Protein AF-A0A7C6UBF5-F1 (afdb_monomer)

Foldseek 3Di:
DPCVCVDPVNVCVVVVVVVVVVVVVCVVVDDDDDDDVCPPPDDPVPDDCPLPPDPPNPNDPPPPCPVVCVVVVVVVLVVVLVVLVVPQDDDPSNVVSVVVSVVSVVVVVVVVVVVD

Sequence (116 aa):
MGYALLSPPLAFAILFLAVLGLFHLSGRLSSPGEDAPGKRLSYLCGEETELFDTPSSGGKLRPDYRRFFGAAFFFTVIEVGVLLLATIPSGLAALPGLVLLLLGAASVFGLIMEVL

Secondary structure (DSSP, 8-state):
-TTGGGSHHHHHHHHHHHHHHHHHHHHHHSPPPPP-TTTTS---TT--THHHH-TTS--------HHHHHHHHHHHHHHHHHHH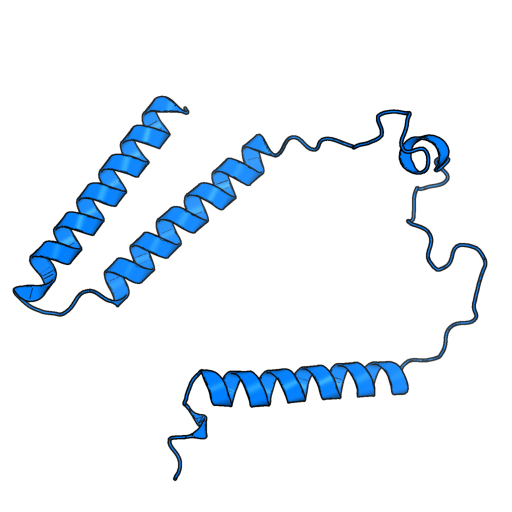HHHPPSGGGHHHHHHHHHHHHHHHHHHHHHH-

Solvent-accessible surface area (backbone atoms only — not comparable to full-atom values): 7177 Å² total; per-residue (Å²): 129,80,66,60,64,71,36,68,71,52,40,48,52,52,53,50,52,50,51,53,49,50,52,54,49,48,63,68,71,46,78,86,73,83,90,54,94,63,77,86,53,80,89,52,95,84,59,75,58,72,55,61,74,38,96,82,63,76,50,62,87,74,77,82,48,69,70,58,48,56,53,54,50,52,51,54,54,49,51,52,50,51,52,50,63,74,63,45,49,79,69,84,69,23,53,67,48,52,52,51,50,53,50,51,51,51,53,51,51,52,50,50,69,73,74,108

pLDDT: mean 82.19, std 13.09, range [44.81, 98.06]

Radius of gyration: 24.74 Å; Cα contacts (8 Å, |Δi|>4): 23; chains: 1; bounding box: 58×40×58 Å

Structure (mmCIF, N/CA/C/O backbone):
data_AF-A0A7C6UBF5-F1
#
_entry.id   AF-A0A7C6UBF5-F1
#
loop_
_atom_site.group_PDB
_atom_site.id
_atom_site.type_symbol
_atom_site.label_atom_id
_atom_site.label_alt_id
_atom_site.label_comp_id
_atom_site.label_asym_id
_atom_site.label_entity_id
_atom_site.label_seq_id
_atom_site.pdbx_PDB_ins_code
_atom_site.Cartn_x
_atom_site.Cartn_y
_atom_site.Cartn_z
_atom_site.occupancy
_atom_site.B_iso_or_equiv
_atom_site.auth_seq_id
_atom_site.auth_comp_id
_atom_site.auth_asym_id
_atom_site.auth_atom_id
_atom_site.pdbx_PDB_model_num
ATOM 1 N N . MET A 1 1 ? -28.393 -17.894 5.606 1.00 56.81 1 MET A N 1
ATOM 2 C CA . MET A 1 1 ? -27.297 -18.310 4.697 1.00 56.81 1 MET A CA 1
ATOM 3 C C . MET A 1 1 ? -26.764 -17.195 3.780 1.00 56.81 1 MET A C 1
ATOM 5 O O . MET A 1 1 ? -25.679 -17.379 3.254 1.00 56.81 1 MET A O 1
ATOM 9 N N . GLY A 1 2 ? -27.423 -16.033 3.619 1.00 67.75 2 GLY A N 1
ATOM 10 C CA . GLY A 1 2 ? -26.950 -14.964 2.710 1.00 67.75 2 GLY A CA 1
ATOM 11 C C . GLY A 1 2 ? -25.750 -14.119 3.179 1.00 67.75 2 GLY A C 1
ATOM 12 O O . GLY A 1 2 ? -25.046 -13.562 2.348 1.00 67.75 2 GLY A O 1
ATOM 13 N N . TYR A 1 3 ? -25.466 -14.046 4.486 1.00 74.50 3 TYR A N 1
ATOM 14 C CA . TYR A 1 3 ? -24.413 -13.161 5.019 1.00 74.50 3 TYR A CA 1
ATOM 15 C C . TYR A 1 3 ? -22.990 -13.729 4.937 1.00 74.50 3 TYR A C 1
ATOM 17 O O . TYR A 1 3 ? -22.030 -12.976 5.065 1.00 74.50 3 TYR A O 1
ATOM 25 N N . ALA A 1 4 ? -22.829 -15.037 4.703 1.00 78.62 4 ALA A N 1
ATOM 26 C CA . ALA A 1 4 ? -21.505 -15.659 4.630 1.00 78.62 4 ALA A CA 1
ATOM 27 C C . ALA A 1 4 ? -20.673 -15.099 3.461 1.00 78.62 4 ALA A C 1
ATOM 29 O O . ALA A 1 4 ? -19.477 -14.862 3.623 1.00 78.62 4 ALA A O 1
ATOM 30 N N . LEU A 1 5 ? -21.323 -14.804 2.325 1.00 80.94 5 LEU A N 1
ATOM 31 C CA . LEU A 1 5 ? -20.698 -14.181 1.151 1.00 80.94 5 LEU A CA 1
ATOM 32 C C . LEU A 1 5 ? -20.170 -12.763 1.421 1.00 80.94 5 LEU A C 1
ATOM 34 O O . LEU A 1 5 ? -19.265 -12.329 0.719 1.00 80.94 5 LEU A O 1
ATOM 38 N N . LEU A 1 6 ? -20.703 -12.055 2.423 1.00 86.00 6 LEU A N 1
ATOM 39 C CA . LEU A 1 6 ? -20.236 -10.717 2.807 1.00 86.00 6 LEU A CA 1
ATOM 40 C C . LEU A 1 6 ? -19.069 -10.756 3.802 1.00 86.00 6 LEU A C 1
ATOM 42 O O . LEU A 1 6 ? -18.530 -9.706 4.146 1.00 86.00 6 LEU A O 1
ATOM 46 N N . SER A 1 7 ? -18.667 -11.937 4.281 1.00 93.25 7 SER A N 1
ATOM 47 C CA . SER A 1 7 ? -17.484 -12.022 5.134 1.00 93.25 7 SER A CA 1
ATOM 48 C C . SER A 1 7 ? -16.233 -11.649 4.318 1.00 93.25 7 SER A C 1
ATOM 50 O O . SER A 1 7 ? -16.020 -12.231 3.249 1.00 93.25 7 SER A O 1
ATOM 52 N N . PRO A 1 8 ? -15.388 -10.709 4.792 1.00 90.75 8 PRO A N 1
ATOM 53 C CA . PRO A 1 8 ? -14.220 -10.260 4.033 1.00 90.75 8 PRO A CA 1
ATOM 54 C C . PRO A 1 8 ? -13.300 -11.396 3.552 1.00 90.75 8 PRO A C 1
ATOM 56 O O . PRO A 1 8 ? -12.907 -11.364 2.386 1.00 90.75 8 PRO A O 1
ATOM 59 N N . PRO A 1 9 ? -13.006 -12.443 4.357 1.00 94.06 9 PRO A N 1
ATOM 60 C CA . PRO A 1 9 ? -12.160 -13.545 3.900 1.00 94.06 9 PRO A CA 1
ATOM 61 C C . PRO A 1 9 ? -12.779 -14.344 2.747 1.00 94.06 9 PRO A C 1
ATOM 63 O O . PRO A 1 9 ? -12.078 -14.702 1.801 1.00 94.06 9 PRO A O 1
ATOM 66 N N . LEU A 1 10 ? -14.089 -14.614 2.800 1.00 94.88 10 LEU A N 1
ATOM 67 C CA . LEU A 1 10 ? -14.762 -15.399 1.766 1.00 94.88 10 LEU A CA 1
ATOM 68 C C . LEU A 1 10 ? -14.942 -14.587 0.481 1.00 94.88 10 LEU A C 1
ATOM 70 O O . LEU A 1 10 ? -14.688 -15.103 -0.605 1.00 94.88 10 LEU A O 1
ATOM 74 N N . ALA A 1 11 ? -15.326 -13.313 0.603 1.00 93.56 11 ALA A N 1
ATOM 75 C CA . ALA A 1 11 ? -15.428 -12.401 -0.532 1.00 93.56 11 ALA A CA 1
ATOM 76 C C . ALA A 1 11 ? -14.077 -12.261 -1.251 1.00 93.56 11 ALA A C 1
ATOM 78 O O . ALA A 1 11 ? -14.015 -12.389 -2.475 1.00 93.56 11 ALA A O 1
ATOM 79 N N . PHE A 1 12 ? -12.989 -12.083 -0.492 1.00 95.38 12 PHE A N 1
ATOM 80 C CA . PHE A 1 12 ? -11.633 -12.047 -1.034 1.00 95.38 12 PHE A CA 1
ATOM 81 C C . PHE A 1 12 ? -11.285 -13.337 -1.779 1.00 95.38 12 PHE A C 1
ATOM 83 O O . PHE A 1 12 ? -10.851 -13.271 -2.925 1.00 95.38 12 PHE A O 1
ATOM 90 N N . ALA A 1 13 ? -11.513 -14.505 -1.169 1.00 96.56 13 ALA A N 1
ATOM 91 C CA . ALA A 1 13 ? -11.194 -15.788 -1.791 1.00 96.56 13 ALA A CA 1
ATOM 92 C C . ALA A 1 13 ? -11.937 -15.988 -3.122 1.00 96.56 13 ALA A C 1
ATOM 94 O O . ALA A 1 13 ? -11.331 -16.387 -4.113 1.00 96.56 13 ALA A O 1
ATOM 95 N N . ILE A 1 14 ? -13.233 -15.664 -3.169 1.00 96.00 14 ILE A N 1
ATOM 96 C CA . ILE A 1 14 ? -14.047 -15.787 -4.385 1.00 96.00 14 ILE A CA 1
ATOM 97 C C . ILE A 1 14 ? -13.526 -14.856 -5.484 1.00 96.00 14 ILE A C 1
ATOM 99 O O . ILE A 1 14 ? -13.305 -15.301 -6.610 1.00 96.00 14 ILE A O 1
ATOM 103 N N . LEU A 1 15 ? -13.309 -13.577 -5.166 1.00 96.62 15 LEU A N 1
ATOM 104 C CA . LEU A 1 15 ? -12.822 -12.600 -6.140 1.00 96.62 15 LEU A CA 1
ATOM 105 C C . LEU A 1 15 ? -11.411 -12.939 -6.624 1.00 96.62 15 LEU A C 1
ATOM 107 O O . LEU A 1 15 ? -11.138 -12.854 -7.819 1.00 96.62 15 LEU A O 1
ATOM 111 N N . PHE A 1 16 ? -10.534 -13.380 -5.724 1.00 97.38 16 PHE A N 1
ATOM 112 C CA . PHE A 1 16 ? -9.186 -13.813 -6.067 1.00 97.38 16 PHE A CA 1
ATOM 113 C C . PHE A 1 16 ? -9.208 -14.993 -7.043 1.00 97.38 16 PHE A C 1
ATOM 115 O O . PHE A 1 16 ? -8.548 -14.946 -8.079 1.00 97.38 16 PHE A O 1
ATOM 122 N N . LEU A 1 17 ? -10.016 -16.021 -6.761 1.00 98.06 17 LEU A N 1
ATOM 123 C CA . LEU A 1 17 ? -10.182 -17.163 -7.661 1.00 98.06 17 LEU A CA 1
ATOM 124 C C . LEU A 1 17 ? -10.787 -16.751 -9.008 1.00 98.06 17 LEU A C 1
ATOM 126 O O . LEU A 1 17 ? -10.365 -17.265 -10.042 1.00 98.06 17 LEU A O 1
ATOM 130 N N . ALA A 1 18 ? -11.729 -15.805 -9.017 1.00 97.88 18 ALA A N 1
ATOM 131 C CA . ALA A 1 18 ? -12.298 -15.271 -10.250 1.00 97.88 18 ALA A CA 1
ATOM 132 C C . ALA A 1 18 ? -11.237 -14.558 -11.106 1.00 97.88 18 ALA A C 1
ATOM 134 O O . ALA A 1 18 ? -11.121 -14.839 -12.298 1.00 97.88 18 ALA A O 1
ATOM 135 N N . VAL A 1 19 ? -10.418 -13.689 -10.502 1.00 98.06 19 VAL A N 1
ATOM 136 C CA . VAL A 1 19 ? -9.318 -12.991 -11.191 1.00 98.06 19 VAL A CA 1
ATOM 137 C C . VAL A 1 19 ? -8.263 -13.978 -11.689 1.00 98.06 19 VAL A C 1
ATOM 139 O O . VAL A 1 19 ? -7.826 -13.878 -12.833 1.00 98.06 19 VAL A O 1
ATOM 142 N N . LEU A 1 20 ? -7.891 -14.966 -10.873 1.00 98.00 20 LEU A N 1
ATOM 143 C CA . LEU A 1 20 ? -6.944 -16.011 -11.259 1.00 98.00 20 LEU A CA 1
ATOM 144 C C . LEU A 1 20 ? -7.471 -16.835 -12.444 1.00 98.00 20 LEU A C 1
ATOM 146 O O . LEU A 1 20 ? -6.739 -17.108 -13.396 1.00 98.00 20 LEU A O 1
ATOM 150 N N . GLY A 1 21 ? -8.758 -17.188 -12.419 1.00 98.00 21 GLY A N 1
ATOM 151 C CA . GLY A 1 21 ? -9.430 -17.865 -13.523 1.00 98.00 21 GLY A CA 1
ATOM 152 C C . GLY A 1 21 ? -9.419 -17.033 -14.805 1.00 98.00 21 GLY A C 1
ATOM 153 O O . GLY A 1 21 ? -9.061 -17.547 -15.865 1.00 98.00 21 GLY A O 1
ATOM 154 N N . LEU A 1 22 ? -9.736 -15.738 -14.707 1.00 97.69 22 LEU A N 1
ATOM 155 C CA . LEU A 1 22 ? -9.674 -14.806 -15.836 1.00 97.69 22 LEU A CA 1
ATOM 156 C C . LEU A 1 22 ? -8.256 -14.662 -16.393 1.00 97.69 22 LEU A C 1
ATOM 158 O O . LEU A 1 22 ? -8.100 -14.629 -17.607 1.00 97.69 22 LEU A O 1
ATOM 162 N N . PHE A 1 23 ? -7.233 -14.623 -15.540 1.00 96.69 23 PHE A N 1
ATOM 163 C CA . PHE A 1 23 ? -5.831 -14.558 -15.958 1.00 96.69 23 PHE A CA 1
ATOM 164 C C . PHE A 1 23 ? -5.404 -15.798 -16.758 1.00 96.69 23 PHE A C 1
ATOM 166 O O . PHE A 1 23 ? -4.772 -15.691 -17.809 1.00 96.69 23 PHE A O 1
ATOM 173 N N . HIS A 1 24 ? -5.784 -16.994 -16.309 1.00 96.50 24 HIS A N 1
ATOM 174 C CA . HIS A 1 24 ? -5.494 -18.216 -17.060 1.00 96.50 24 HIS A CA 1
ATOM 175 C C . HIS A 1 24 ? -6.305 -18.316 -18.354 1.00 96.50 24 HIS A C 1
ATOM 177 O O . HIS A 1 24 ? -5.792 -18.785 -19.372 1.00 96.50 24 HIS A O 1
ATOM 183 N N . LEU A 1 25 ? -7.565 -17.877 -18.328 1.00 96.94 25 LEU A N 1
ATOM 184 C CA . LEU A 1 25 ? -8.414 -17.854 -19.511 1.00 96.94 25 LEU A CA 1
ATOM 185 C C . LEU A 1 25 ? -7.883 -16.862 -20.552 1.00 96.94 25 LEU A C 1
ATOM 187 O O . LEU A 1 25 ? -7.791 -17.211 -21.725 1.00 96.94 25 LEU A O 1
ATOM 191 N N . SER A 1 26 ? -7.475 -15.662 -20.134 1.00 94.75 26 SER A N 1
ATOM 192 C CA . SER A 1 26 ? -6.897 -14.657 -21.028 1.00 94.75 26 SER A CA 1
ATOM 193 C C . SER A 1 26 ? -5.578 -15.136 -21.628 1.00 94.75 26 SER A C 1
ATOM 195 O O . SER A 1 26 ? -5.381 -14.994 -22.830 1.00 94.75 26 SER A O 1
ATOM 197 N N . GLY A 1 27 ? -4.726 -15.805 -20.845 1.00 91.50 27 GLY A N 1
ATOM 198 C CA . GLY A 1 27 ? -3.511 -16.439 -21.357 1.00 91.50 27 GLY A CA 1
ATOM 199 C C . GLY A 1 27 ? -3.786 -17.500 -22.429 1.00 91.50 27 GLY A C 1
ATOM 200 O O . GLY A 1 27 ? -3.016 -17.618 -23.376 1.00 91.50 27 GLY A O 1
ATOM 201 N N . ARG A 1 28 ? -4.901 -18.237 -22.319 1.00 91.75 28 ARG A N 1
ATOM 202 C CA . ARG A 1 28 ? -5.329 -19.229 -23.323 1.00 91.75 28 ARG A CA 1
ATOM 203 C C . ARG A 1 28 ? -5.949 -18.616 -24.575 1.00 91.75 28 ARG A C 1
ATOM 205 O O . ARG A 1 28 ? -5.817 -19.200 -25.644 1.00 91.75 28 ARG A O 1
ATOM 212 N N . LEU A 1 29 ? -6.661 -17.499 -24.436 1.00 93.88 29 LEU A N 1
ATOM 213 C CA . LEU A 1 29 ? -7.263 -16.781 -25.565 1.00 93.88 29 LEU A CA 1
ATOM 214 C C . LEU A 1 29 ? -6.252 -15.895 -26.301 1.00 93.88 29 LEU A C 1
ATOM 216 O O . LEU A 1 29 ? -6.485 -15.538 -27.454 1.00 93.88 29 LEU A O 1
ATOM 220 N N . SER A 1 30 ? -5.158 -15.514 -25.643 1.00 90.69 30 SER A N 1
ATOM 221 C CA . SER A 1 30 ? -4.115 -14.697 -26.251 1.00 90.69 30 SER A CA 1
ATOM 222 C C . SER A 1 30 ? -3.419 -15.456 -27.379 1.00 90.69 30 SER A C 1
ATOM 224 O O . SER A 1 30 ? -3.121 -16.645 -27.253 1.00 90.69 30 SER A O 1
ATOM 226 N N . SER A 1 31 ? -3.122 -14.759 -28.477 1.00 86.75 31 SER A N 1
ATOM 227 C CA . SER A 1 31 ? -2.332 -15.339 -29.561 1.00 86.75 31 SER A CA 1
ATOM 228 C C . SER A 1 31 ? -0.941 -15.700 -29.031 1.00 86.75 31 SER A C 1
ATOM 230 O O . SER A 1 31 ? -0.279 -14.828 -28.455 1.00 86.75 31 SER A O 1
ATOM 232 N N . PRO A 1 32 ? -0.453 -16.939 -29.231 1.00 82.62 32 PRO A N 1
ATOM 233 C CA . PRO A 1 32 ? 0.940 -17.242 -28.957 1.00 82.62 32 PRO A CA 1
ATOM 234 C C . PRO A 1 32 ? 1.800 -16.357 -29.865 1.00 82.62 32 PRO A C 1
ATOM 236 O O . PRO A 1 32 ? 1.614 -16.328 -31.080 1.00 82.62 32 PRO A O 1
ATOM 239 N N . GLY A 1 33 ? 2.694 -15.571 -29.269 1.00 82.50 33 GLY A N 1
ATOM 240 C CA . GLY A 1 33 ? 3.712 -14.843 -30.020 1.00 82.50 33 GLY A CA 1
ATOM 241 C C . GLY A 1 33 ? 4.916 -15.746 -30.242 1.00 82.50 33 GLY A C 1
ATOM 242 O O . GLY A 1 33 ? 5.338 -16.407 -29.290 1.00 82.50 33 GLY A O 1
ATOM 243 N N . GLU A 1 34 ? 5.489 -15.727 -31.445 1.00 87.12 34 GLU A N 1
ATOM 244 C CA . GLU A 1 34 ? 6.739 -16.429 -31.761 1.00 87.12 34 GLU A CA 1
ATOM 245 C C . GLU A 1 34 ? 7.824 -16.058 -30.734 1.00 87.12 34 GLU A C 1
ATOM 247 O O . GLU A 1 34 ? 7.878 -14.923 -30.235 1.00 87.12 34 GLU A O 1
ATOM 252 N N . ASP A 1 35 ? 8.660 -17.016 -30.347 1.00 86.75 35 ASP A N 1
ATOM 253 C CA . ASP A 1 35 ? 9.807 -16.714 -29.500 1.00 86.75 35 ASP A CA 1
ATOM 254 C C . ASP A 1 35 ? 10.918 -16.089 -30.343 1.00 86.75 35 ASP A C 1
ATOM 256 O O . ASP A 1 35 ? 11.347 -16.635 -31.355 1.00 86.75 35 ASP A O 1
ATOM 260 N N . ALA A 1 36 ? 11.364 -14.908 -29.916 1.00 85.31 36 ALA A N 1
ATOM 261 C CA . ALA A 1 36 ? 12.385 -14.124 -30.591 1.00 85.31 36 ALA A CA 1
ATOM 262 C C . ALA A 1 36 ? 13.552 -13.841 -29.635 1.00 85.31 36 ALA A C 1
ATOM 264 O O . ALA A 1 36 ? 13.328 -13.665 -28.425 1.00 85.31 36 ALA A O 1
ATOM 265 N N . PRO A 1 37 ? 14.793 -13.758 -30.149 1.00 82.69 37 PRO A N 1
ATOM 266 C CA . PRO A 1 37 ? 15.930 -13.335 -29.346 1.00 82.69 37 PRO A CA 1
ATOM 267 C C . PRO A 1 37 ? 15.648 -11.938 -28.780 1.00 82.69 37 PRO A C 1
ATOM 269 O O . PRO A 1 37 ? 15.267 -11.025 -29.507 1.00 82.69 37 PRO A O 1
ATOM 272 N N . GLY A 1 38 ? 15.766 -11.787 -27.461 1.00 79.19 38 GLY A N 1
ATOM 273 C CA . GLY A 1 38 ? 15.506 -10.518 -26.777 1.00 79.19 38 GLY A CA 1
ATOM 274 C C . GLY A 1 38 ? 14.066 -10.269 -26.314 1.00 79.19 38 GLY A C 1
ATOM 275 O O . GLY A 1 38 ? 13.843 -9.310 -25.586 1.00 79.19 38 GLY A O 1
ATOM 276 N N . LYS A 1 39 ? 13.094 -11.147 -26.614 1.00 83.94 39 LYS A N 1
ATOM 277 C CA . LYS A 1 39 ? 11.672 -10.990 -26.211 1.00 83.94 39 LYS A CA 1
ATOM 278 C C . LYS A 1 39 ? 11.450 -10.793 -24.705 1.00 83.94 39 LYS A C 1
ATOM 280 O O . LYS A 1 39 ? 10.444 -10.223 -24.296 1.00 83.94 39 LYS A O 1
ATOM 285 N N . ARG A 1 40 ? 12.364 -11.313 -23.882 1.00 82.62 40 ARG A N 1
ATOM 286 C CA . ARG A 1 40 ? 12.328 -11.214 -22.413 1.00 82.62 40 ARG A CA 1
ATOM 287 C C . ARG A 1 40 ? 13.411 -10.298 -21.838 1.00 82.62 40 ARG A C 1
ATOM 289 O O . ARG A 1 40 ? 13.544 -10.237 -20.621 1.00 82.62 40 ARG A O 1
ATOM 296 N N . LEU A 1 41 ? 14.197 -9.639 -22.689 1.00 80.69 41 LEU A N 1
ATOM 297 C CA . LEU A 1 41 ? 15.187 -8.664 -22.246 1.00 80.69 41 LEU A CA 1
ATOM 298 C C . LEU A 1 41 ? 14.501 -7.320 -21.995 1.00 80.69 41 LEU A C 1
ATOM 300 O O . LEU A 1 41 ? 13.536 -6.963 -22.673 1.00 80.69 41 LEU A O 1
ATOM 304 N N . SER A 1 42 ? 15.000 -6.576 -21.010 1.00 79.19 42 SER A N 1
ATOM 305 C CA . SER A 1 42 ? 14.561 -5.204 -20.764 1.00 79.19 42 SER A CA 1
ATOM 306 C C . SER A 1 42 ? 14.842 -4.341 -21.990 1.00 79.19 42 SER A C 1
ATOM 308 O O . SER A 1 42 ? 15.931 -4.389 -22.560 1.00 79.19 42 SER A O 1
ATOM 310 N N . TYR A 1 43 ? 13.866 -3.525 -22.386 1.00 80.69 43 TYR A N 1
ATOM 311 C CA . TYR A 1 43 ? 14.077 -2.551 -23.448 1.00 80.69 43 TYR A CA 1
ATOM 312 C C . TYR A 1 43 ? 14.986 -1.427 -22.938 1.00 80.69 43 TYR A C 1
ATOM 314 O O . TYR A 1 43 ? 14.578 -0.631 -22.096 1.00 80.69 43 TYR A O 1
ATOM 322 N N . LEU A 1 44 ? 16.219 -1.387 -23.443 1.00 76.69 44 LEU A N 1
ATOM 323 C CA . LEU A 1 44 ? 17.280 -0.467 -23.011 1.00 76.69 44 LEU A CA 1
ATOM 324 C C . LEU A 1 44 ? 17.725 0.487 -24.130 1.00 76.69 44 LEU A C 1
ATOM 326 O O . LEU A 1 44 ? 18.827 1.010 -24.093 1.00 76.69 44 LEU A O 1
ATOM 330 N N . CYS A 1 45 ? 16.905 0.693 -25.168 1.00 78.75 45 CYS A N 1
ATOM 331 C CA . CYS A 1 45 ? 17.236 1.578 -26.299 1.00 78.75 45 CYS A CA 1
ATOM 332 C C . CYS A 1 45 ? 18.595 1.285 -26.983 1.00 78.75 45 CYS A C 1
ATOM 334 O O . CYS A 1 45 ? 19.152 2.168 -27.630 1.00 78.75 45 CYS A O 1
ATOM 336 N N . GLY A 1 46 ? 19.117 0.057 -26.869 1.00 77.12 46 GLY A N 1
ATOM 337 C CA . GLY A 1 46 ? 20.428 -0.324 -27.405 1.00 77.12 46 GLY A CA 1
ATOM 338 C C . GLY A 1 46 ? 21.613 -0.087 -26.460 1.00 77.12 46 GLY A C 1
ATOM 339 O O . GLY A 1 46 ? 22.746 -0.259 -26.897 1.00 77.12 46 GLY A O 1
ATOM 340 N N . GLU A 1 47 ? 21.383 0.286 -25.196 1.00 73.19 47 GLU A N 1
ATOM 341 C CA . GLU A 1 47 ? 22.435 0.347 -24.175 1.00 73.19 47 GLU A CA 1
ATOM 342 C C . GLU A 1 47 ? 22.865 -1.063 -23.741 1.00 73.19 47 GLU A C 1
ATOM 344 O O . GLU A 1 47 ? 22.033 -1.949 -23.521 1.00 73.19 47 GLU A O 1
ATOM 349 N N . GLU A 1 48 ? 24.180 -1.276 -23.637 1.00 66.75 48 GLU A N 1
ATOM 350 C CA . GLU A 1 48 ? 24.759 -2.571 -23.283 1.00 66.75 48 GLU A CA 1
ATOM 351 C C . GLU A 1 48 ? 24.494 -2.921 -21.814 1.00 66.75 48 GLU A C 1
ATOM 353 O O . GLU A 1 48 ? 24.685 -2.118 -20.896 1.00 66.75 48 GLU A O 1
ATOM 358 N N . THR A 1 49 ? 24.062 -4.161 -21.585 1.00 58.59 49 THR A N 1
ATOM 359 C CA . THR A 1 49 ? 23.663 -4.655 -20.266 1.00 58.59 49 THR A CA 1
ATOM 360 C C . THR A 1 49 ? 24.842 -4.935 -19.339 1.00 58.59 49 THR A C 1
ATOM 362 O O . THR A 1 49 ? 24.622 -5.143 -18.150 1.00 58.59 49 THR A O 1
ATOM 365 N N . GLU A 1 50 ? 26.093 -4.878 -19.812 1.00 54.66 50 GLU A N 1
ATOM 366 C CA . GLU A 1 50 ? 27.283 -5.162 -18.992 1.00 54.66 50 GLU A CA 1
ATOM 367 C C . GLU A 1 50 ? 27.412 -4.232 -17.768 1.00 54.66 50 GLU A C 1
ATOM 369 O O . GLU A 1 50 ? 27.999 -4.605 -16.746 1.00 54.66 50 GLU A O 1
ATOM 374 N N . LEU A 1 51 ? 26.784 -3.050 -17.816 1.00 52.50 51 LEU A N 1
ATOM 375 C CA . LEU A 1 51 ? 26.703 -2.128 -16.681 1.00 52.50 51 LEU A CA 1
ATOM 376 C C . LEU A 1 51 ? 25.731 -2.585 -15.571 1.00 52.50 51 LEU A C 1
ATOM 378 O O . LEU A 1 51 ? 25.867 -2.140 -14.434 1.00 52.50 51 LEU A O 1
ATOM 382 N N . PHE A 1 52 ? 24.771 -3.464 -15.880 1.00 53.00 52 PHE A N 1
ATOM 383 C CA . PHE A 1 52 ? 23.732 -3.965 -14.964 1.00 53.00 52 PHE A CA 1
ATOM 384 C C . PHE A 1 52 ? 23.821 -5.477 -14.684 1.00 53.00 52 PHE A C 1
ATOM 386 O O . PHE A 1 52 ? 23.411 -5.915 -13.609 1.00 53.00 52 PHE A O 1
ATOM 393 N N . ASP A 1 53 ? 24.378 -6.262 -15.609 1.00 50.47 53 ASP A N 1
ATOM 394 C CA . ASP A 1 53 ? 24.467 -7.727 -15.534 1.00 50.47 53 ASP A CA 1
ATOM 395 C C . ASP A 1 53 ? 25.674 -8.219 -14.720 1.00 50.47 53 ASP A C 1
ATOM 397 O O . ASP A 1 53 ? 25.717 -9.381 -14.306 1.00 50.47 53 ASP A O 1
ATOM 401 N N . THR A 1 54 ? 26.643 -7.344 -14.427 1.00 48.88 54 THR A N 1
ATOM 402 C CA . THR A 1 54 ? 27.814 -7.701 -13.619 1.00 48.88 54 THR A CA 1
ATOM 403 C C . THR A 1 54 ? 27.576 -7.352 -12.1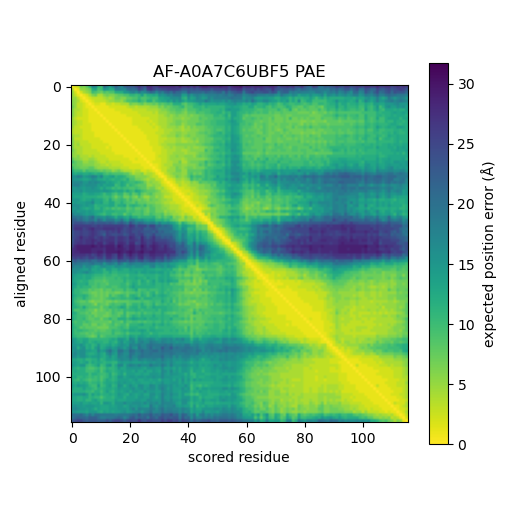40 1.00 48.88 54 THR A C 1
ATOM 405 O O . THR A 1 54 ? 27.497 -6.172 -11.791 1.00 48.88 54 THR A O 1
ATOM 408 N N . PRO A 1 55 ? 27.523 -8.327 -11.208 1.00 52.66 55 PRO A N 1
ATOM 409 C CA . PRO A 1 55 ? 27.294 -8.048 -9.784 1.00 52.66 55 PRO A CA 1
ATOM 410 C C . PRO A 1 55 ? 28.437 -7.267 -9.099 1.00 52.66 55 PRO A C 1
ATOM 412 O O . PRO A 1 55 ? 28.297 -6.878 -7.939 1.00 52.66 55 PRO A O 1
ATOM 415 N N . SER A 1 56 ? 29.556 -7.025 -9.794 1.00 47.34 56 SER A N 1
ATOM 416 C CA . SER A 1 56 ? 30.774 -6.379 -9.285 1.00 47.34 56 SER A CA 1
ATOM 417 C C . SER A 1 56 ? 30.987 -4.922 -9.728 1.00 47.34 56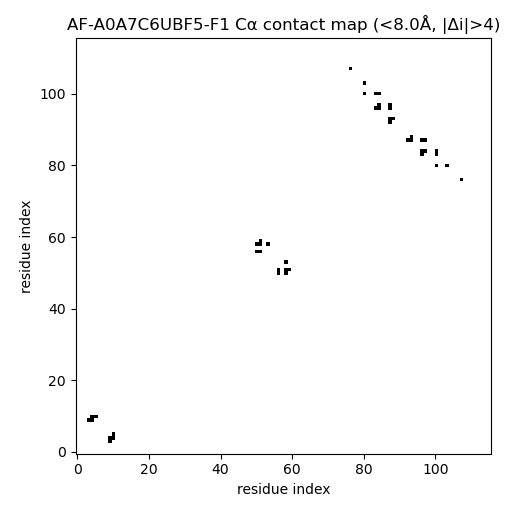 SER A C 1
ATOM 419 O O . SER A 1 56 ? 31.868 -4.267 -9.176 1.00 47.34 56 SER A O 1
ATOM 421 N N . SER A 1 57 ? 30.188 -4.371 -10.648 1.00 44.81 57 SER A N 1
ATOM 422 C CA . SER A 1 57 ? 30.351 -2.996 -11.161 1.00 44.81 57 SER A CA 1
ATOM 4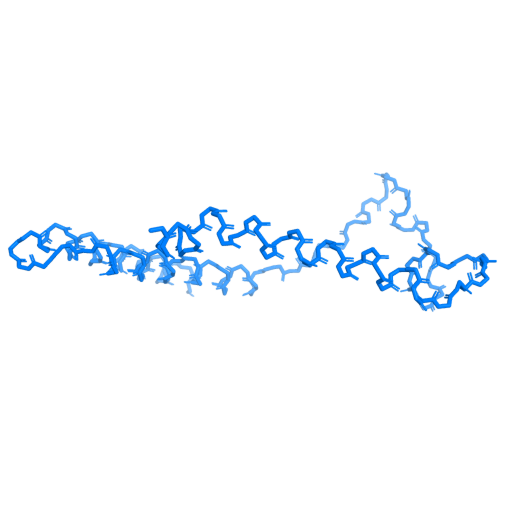23 C C . SER A 1 57 ? 29.260 -2.030 -10.689 1.00 44.81 57 SER A C 1
ATOM 425 O O . SER A 1 57 ? 28.864 -1.135 -11.418 1.00 44.81 57 SER A O 1
ATOM 427 N N . GLY A 1 58 ? 28.758 -2.164 -9.456 1.00 48.69 58 GLY A N 1
ATOM 428 C CA . GLY A 1 58 ? 28.026 -1.078 -8.777 1.00 48.69 58 GLY A CA 1
ATOM 429 C C . GLY A 1 58 ? 26.771 -0.523 -9.480 1.00 48.69 58 GLY A C 1
ATOM 430 O O . GLY A 1 58 ? 26.265 0.515 -9.055 1.00 48.69 58 GLY A O 1
ATOM 431 N N . GLY A 1 59 ? 26.249 -1.205 -10.505 1.00 51.22 59 GLY A N 1
ATOM 432 C CA . GLY A 1 59 ? 25.137 -0.796 -11.366 1.00 51.22 59 GLY A CA 1
ATOM 433 C C . GLY A 1 59 ? 23.767 -0.921 -10.713 1.00 51.22 59 GLY A C 1
ATOM 434 O O . GLY A 1 59 ? 22.854 -1.543 -11.242 1.00 51.22 59 GLY A O 1
ATOM 435 N N . LYS A 1 60 ? 23.597 -0.346 -9.526 1.00 57.25 60 LYS A N 1
ATOM 436 C CA . LYS A 1 60 ? 22.264 -0.065 -8.999 1.00 57.25 60 LYS A CA 1
ATOM 437 C C . LYS A 1 60 ? 22.013 1.399 -9.278 1.00 57.25 60 LYS A C 1
ATOM 439 O O . LYS A 1 60 ? 22.540 2.246 -8.558 1.00 57.25 60 LYS A O 1
ATOM 444 N N . LEU A 1 61 ? 21.209 1.693 -10.303 1.00 60.56 61 LEU A N 1
ATOM 445 C CA . LEU A 1 61 ? 20.539 2.986 -10.382 1.00 60.56 61 LEU A CA 1
ATOM 446 C C . LEU A 1 61 ? 19.935 3.211 -8.988 1.00 60.56 61 LEU A C 1
ATOM 448 O O . LEU A 1 61 ? 19.140 2.392 -8.523 1.00 60.56 61 LEU A O 1
ATOM 452 N N . ARG A 1 62 ? 20.399 4.233 -8.266 1.00 69.75 62 ARG A N 1
ATOM 453 C CA . ARG A 1 62 ? 19.846 4.621 -6.966 1.00 69.75 62 ARG A CA 1
ATOM 454 C C . ARG A 1 62 ? 18.918 5.799 -7.221 1.00 69.75 62 ARG A C 1
ATOM 456 O O . ARG A 1 62 ? 19.377 6.934 -7.108 1.00 69.75 62 ARG A O 1
ATOM 463 N N . PRO A 1 63 ? 17.660 5.563 -7.638 1.00 72.94 63 PRO A N 1
ATOM 464 C CA . PRO A 1 63 ? 16.717 6.653 -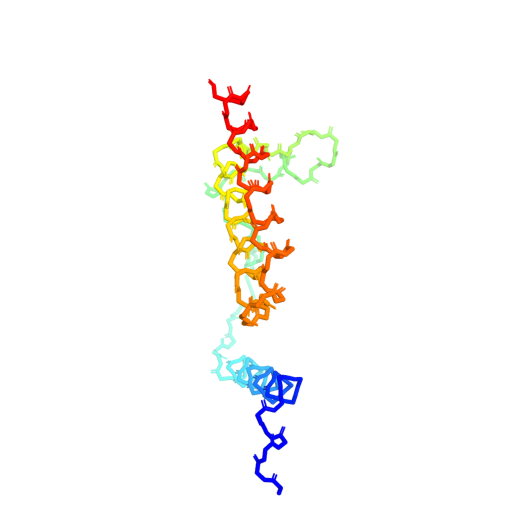7.782 1.00 72.94 63 PRO A CA 1
ATOM 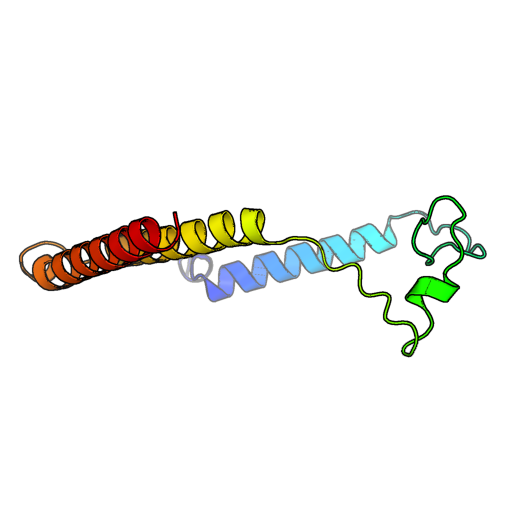465 C C . PRO A 1 63 ? 16.629 7.419 -6.464 1.00 72.94 63 PRO A C 1
ATOM 467 O O . PRO A 1 63 ? 16.599 6.824 -5.382 1.00 72.94 63 PRO A O 1
ATOM 470 N N . ASP A 1 64 ? 16.634 8.747 -6.560 1.00 81.31 64 ASP A N 1
ATOM 471 C CA . ASP A 1 64 ? 16.430 9.601 -5.400 1.00 81.31 64 ASP A CA 1
ATOM 472 C C . ASP A 1 64 ? 14.971 9.481 -4.952 1.00 81.31 64 ASP A C 1
ATOM 474 O O . ASP A 1 64 ? 14.058 10.102 -5.498 1.00 81.31 64 ASP A O 1
ATOM 478 N N . TYR A 1 65 ? 14.753 8.641 -3.947 1.00 81.94 65 TYR A N 1
ATOM 479 C CA . TYR A 1 65 ? 13.438 8.425 -3.369 1.00 81.94 65 TYR A CA 1
ATOM 480 C C . TYR A 1 65 ? 13.035 9.508 -2.372 1.00 81.94 65 TYR A C 1
ATOM 482 O O . TYR A 1 65 ? 11.947 9.385 -1.827 1.00 81.94 65 TYR A O 1
ATOM 490 N N . ARG A 1 66 ? 13.813 10.574 -2.116 1.00 83.88 66 ARG A N 1
ATOM 491 C CA . ARG A 1 66 ? 13.445 11.576 -1.090 1.00 83.88 66 ARG A CA 1
ATOM 492 C C . ARG A 1 66 ? 12.026 12.116 -1.254 1.00 83.88 66 ARG A C 1
ATOM 494 O O . ARG A 1 66 ? 11.278 12.187 -0.282 1.00 83.88 66 ARG A O 1
ATOM 501 N N . ARG A 1 67 ? 11.632 12.454 -2.485 1.00 79.44 67 ARG A N 1
ATOM 502 C CA . ARG A 1 67 ? 10.287 12.987 -2.775 1.00 79.44 67 ARG A CA 1
ATOM 503 C C . ARG A 1 67 ? 9.199 11.921 -2.660 1.00 79.44 67 ARG A C 1
ATOM 505 O O . ARG A 1 67 ? 8.137 12.187 -2.106 1.00 79.44 67 ARG A O 1
ATOM 512 N N . PHE A 1 68 ? 9.472 10.714 -3.151 1.00 85.12 68 PHE A N 1
ATOM 513 C CA . PHE A 1 68 ? 8.539 9.590 -3.056 1.00 85.12 68 PHE A CA 1
ATOM 514 C C . PHE A 1 68 ? 8.340 9.140 -1.603 1.00 85.12 68 PHE A C 1
ATOM 516 O O . PHE A 1 68 ? 7.220 8.880 -1.179 1.00 85.12 68 PHE A O 1
ATOM 523 N N . PHE A 1 69 ? 9.422 9.114 -0.828 1.00 85.94 69 PHE A N 1
ATOM 524 C CA . PHE A 1 69 ? 9.432 8.760 0.582 1.00 85.94 69 PHE A CA 1
ATOM 525 C C . PHE A 1 69 ? 8.543 9.698 1.394 1.00 85.94 69 PHE A C 1
ATOM 527 O O . PHE A 1 69 ? 7.707 9.214 2.147 1.00 85.94 69 PHE A O 1
ATOM 534 N N . GLY A 1 70 ? 8.655 11.018 1.192 1.00 82.62 70 GLY A N 1
ATOM 535 C CA . GLY A 1 70 ? 7.780 11.986 1.859 1.00 82.62 70 GLY A CA 1
ATOM 536 C C . GLY A 1 70 ? 6.295 11.720 1.588 1.00 82.62 70 GLY A C 1
ATOM 537 O O . GLY A 1 70 ? 5.497 11.673 2.523 1.00 82.62 70 GLY A O 1
ATOM 538 N N . ALA A 1 71 ? 5.930 11.463 0.327 1.00 83.75 71 ALA A N 1
ATOM 539 C CA . ALA A 1 71 ? 4.551 11.148 -0.050 1.00 83.75 71 ALA A CA 1
ATOM 540 C C . ALA A 1 71 ? 4.058 9.817 0.548 1.00 83.75 71 ALA A C 1
ATOM 542 O O . ALA A 1 71 ? 2.966 9.767 1.110 1.00 83.75 71 ALA A O 1
ATOM 543 N N . ALA A 1 72 ? 4.861 8.753 0.466 1.00 87.62 72 ALA A N 1
ATOM 544 C CA . ALA A 1 72 ? 4.513 7.434 0.996 1.00 87.62 72 ALA A CA 1
ATOM 545 C C . ALA A 1 72 ? 4.394 7.438 2.528 1.00 87.62 72 ALA A C 1
ATOM 547 O O . ALA A 1 72 ? 3.468 6.852 3.091 1.00 87.62 72 ALA A O 1
ATOM 548 N N . PHE A 1 73 ? 5.306 8.135 3.205 1.00 85.19 73 PHE A N 1
ATOM 549 C CA . PHE A 1 73 ? 5.277 8.302 4.651 1.00 85.19 73 PHE A CA 1
ATOM 550 C C . PHE A 1 73 ? 4.020 9.058 5.097 1.00 85.19 73 PHE A C 1
ATOM 552 O O . PHE A 1 73 ? 3.286 8.579 5.960 1.00 85.19 73 PHE A O 1
ATOM 559 N N . PHE A 1 74 ? 3.726 10.197 4.464 1.00 83.31 74 PHE A N 1
ATOM 560 C CA . PHE A 1 74 ? 2.530 10.984 4.762 1.00 83.31 74 PHE A CA 1
ATOM 561 C C . PHE A 1 74 ? 1.238 10.198 4.513 1.00 83.31 74 PHE A C 1
ATOM 563 O O . PHE A 1 74 ? 0.337 10.211 5.351 1.00 83.31 74 PHE A O 1
ATOM 570 N N . PHE A 1 75 ? 1.172 9.465 3.398 1.00 87.69 75 PHE A N 1
ATOM 571 C CA . PHE A 1 75 ? 0.055 8.577 3.088 1.00 87.69 75 PHE A CA 1
ATOM 572 C C . PHE A 1 75 ? -0.170 7.543 4.200 1.00 87.69 75 PHE A C 1
ATOM 574 O O . PHE A 1 75 ? -1.282 7.427 4.706 1.00 87.69 75 PHE A O 1
ATOM 581 N N . THR A 1 76 ? 0.896 6.870 4.643 1.00 89.50 76 THR A N 1
ATOM 582 C CA . THR A 1 76 ? 0.829 5.828 5.684 1.00 89.50 76 THR A CA 1
ATOM 583 C C . THR A 1 76 ? 0.344 6.397 7.019 1.00 89.50 76 THR A C 1
ATOM 585 O O . THR A 1 76 ? -0.484 5.802 7.705 1.00 89.50 76 THR A O 1
ATOM 588 N N . VAL A 1 77 ? 0.836 7.580 7.389 1.00 86.81 77 VAL A N 1
ATOM 589 C CA . VAL A 1 77 ? 0.425 8.284 8.607 1.00 86.81 77 VAL A CA 1
ATOM 590 C C . VAL A 1 77 ? -1.060 8.648 8.578 1.00 86.81 77 VAL A C 1
ATOM 592 O O . VAL A 1 77 ? -1.772 8.397 9.552 1.00 86.81 77 VAL A O 1
ATOM 595 N N . ILE A 1 78 ? -1.536 9.236 7.475 1.00 87.00 78 ILE A N 1
ATOM 596 C CA . ILE A 1 78 ? -2.955 9.577 7.326 1.00 87.00 78 ILE A CA 1
ATOM 597 C C . ILE A 1 78 ? -3.807 8.316 7.358 1.00 87.00 78 ILE A C 1
ATOM 599 O O . ILE A 1 78 ? -4.832 8.307 8.033 1.00 87.00 78 ILE A O 1
ATOM 603 N N . GLU A 1 79 ? -3.394 7.257 6.665 1.00 91.50 79 GLU A N 1
ATOM 604 C CA . GLU A 1 79 ? -4.122 5.991 6.620 1.00 91.50 79 GLU A CA 1
ATOM 605 C C . GLU A 1 79 ? -4.329 5.412 8.025 1.00 91.50 79 GLU A C 1
ATOM 607 O O . GLU A 1 79 ? -5.454 5.069 8.394 1.00 91.50 79 GLU A O 1
ATOM 612 N N . VAL A 1 80 ? -3.283 5.403 8.858 1.00 88.38 80 VAL A N 1
ATOM 613 C CA . VAL A 1 80 ? -3.389 4.987 10.265 1.00 88.38 80 VAL A CA 1
ATOM 614 C C . VAL A 1 80 ? -4.305 5.923 11.059 1.00 88.38 80 VAL A C 1
ATOM 616 O O . VAL A 1 80 ? -5.130 5.451 11.840 1.00 88.38 80 VAL A O 1
ATOM 619 N N . GLY A 1 81 ? -4.216 7.239 10.845 1.00 87.81 81 GLY A N 1
ATOM 620 C CA . GLY A 1 81 ? -5.115 8.210 11.475 1.00 87.81 81 GLY A CA 1
ATOM 621 C C . GLY A 1 81 ? -6.588 7.973 11.121 1.00 87.81 81 GLY A C 1
ATOM 622 O O . GLY A 1 81 ? -7.451 7.993 11.998 1.00 87.81 81 GLY A O 1
ATOM 623 N N . VAL A 1 82 ? -6.883 7.681 9.854 1.00 90.19 82 VAL A N 1
ATOM 624 C CA . VAL A 1 82 ? -8.235 7.353 9.382 1.00 90.19 82 VAL A CA 1
ATOM 625 C C . VAL A 1 82 ? -8.710 6.020 9.960 1.00 90.19 82 VAL A C 1
ATOM 627 O O . VAL A 1 82 ? -9.859 5.928 10.386 1.00 90.19 82 VAL A O 1
ATOM 630 N N . LEU A 1 83 ? -7.843 5.006 10.041 1.00 89.00 83 LEU A N 1
ATOM 631 C CA . LEU A 1 83 ? -8.172 3.722 10.664 1.00 89.00 83 LEU A CA 1
ATOM 632 C C . LEU A 1 83 ? -8.506 3.882 12.152 1.00 89.00 83 LEU A C 1
ATOM 634 O O . LEU A 1 83 ? -9.485 3.302 12.628 1.00 89.00 83 LEU A O 1
ATOM 638 N N . LEU A 1 84 ? -7.7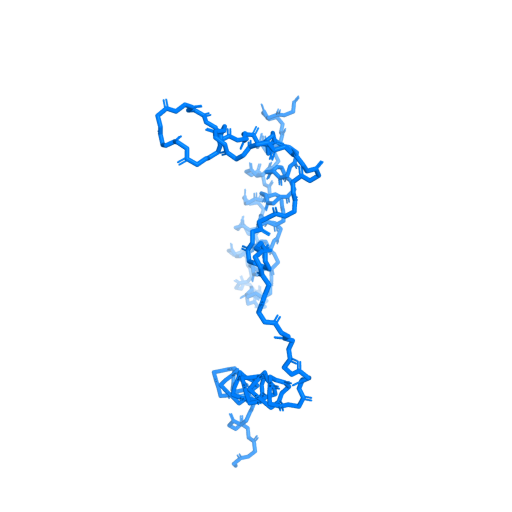32 4.692 12.882 1.00 87.56 84 LEU A N 1
ATOM 639 C CA . LEU A 1 84 ? -8.043 5.041 14.266 1.00 87.56 84 LEU A CA 1
ATOM 640 C C . LEU A 1 84 ? -9.409 5.722 14.333 1.00 87.56 84 LEU A C 1
ATOM 642 O O . LEU A 1 84 ? -10.282 5.247 15.047 1.00 87.56 84 LEU A O 1
ATOM 646 N N . LEU A 1 85 ? -9.648 6.757 13.523 1.00 88.69 85 LEU A N 1
ATOM 647 C CA . LEU A 1 85 ? -10.930 7.462 13.508 1.00 88.69 85 LEU A CA 1
ATOM 648 C C . LEU A 1 85 ? -12.122 6.534 13.220 1.00 88.69 85 LEU A C 1
ATOM 650 O O . LEU A 1 85 ? -13.158 6.649 13.869 1.00 88.69 85 LEU A O 1
ATOM 654 N N . 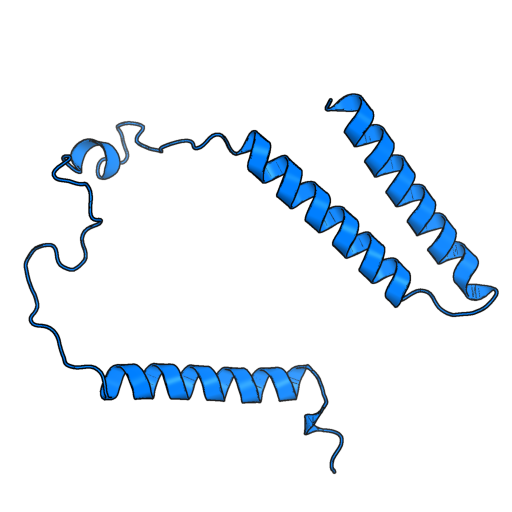ALA A 1 86 ? -11.967 5.593 12.289 1.00 90.06 86 ALA A N 1
ATOM 655 C CA . ALA A 1 86 ? -13.005 4.635 11.917 1.00 90.06 86 ALA A CA 1
ATOM 656 C C . ALA A 1 86 ? -13.284 3.576 12.999 1.00 90.06 86 ALA A C 1
ATOM 658 O O . ALA A 1 86 ? -14.368 2.995 13.020 1.00 90.06 86 ALA A O 1
ATOM 659 N N . THR A 1 87 ? -12.320 3.307 13.883 1.00 89.06 87 THR A N 1
ATOM 660 C CA . THR A 1 87 ? -12.422 2.280 14.935 1.00 89.06 87 THR A CA 1
ATOM 661 C C . THR A 1 87 ? -12.742 2.851 16.315 1.00 89.06 87 THR A C 1
ATOM 663 O O . THR A 1 87 ? -13.006 2.086 17.245 1.00 89.06 87 THR A O 1
ATOM 666 N N . ILE A 1 88 ? -12.767 4.180 16.461 1.00 89.00 88 ILE A N 1
ATOM 667 C CA . ILE A 1 88 ? -13.128 4.838 17.715 1.00 89.00 88 ILE A CA 1
ATOM 668 C C . ILE A 1 88 ? -14.583 4.510 18.090 1.00 89.00 88 ILE A C 1
ATOM 670 O O . ILE A 1 88 ? -15.501 4.785 17.314 1.00 89.00 88 ILE A O 1
ATOM 674 N N . PRO A 1 89 ? -14.827 3.957 19.294 1.00 86.69 89 PRO A N 1
ATOM 675 C CA . PRO A 1 89 ? -16.181 3.726 19.774 1.00 86.69 89 PRO A CA 1
ATOM 676 C C . PRO A 1 89 ? -16.876 5.060 20.069 1.00 86.69 89 PRO A C 1
ATOM 678 O O . PRO A 1 89 ? -16.244 6.030 20.475 1.00 86.69 89 PRO A O 1
ATOM 681 N N . SER A 1 90 ? -18.196 5.117 19.908 1.00 86.81 90 SER A N 1
ATOM 682 C CA . SER A 1 90 ? -18.978 6.332 20.164 1.00 86.81 90 SER A CA 1
ATOM 683 C C . SER A 1 90 ? -19.128 6.655 21.659 1.00 86.81 90 SER A C 1
ATOM 685 O O . SER A 1 90 ? -19.115 5.765 22.511 1.00 86.81 90 SER A O 1
ATOM 687 N N . GLY A 1 91 ? -19.380 7.927 21.978 1.00 85.69 91 GLY A N 1
ATOM 688 C CA . GLY A 1 91 ? -19.666 8.385 23.343 1.00 85.69 91 GLY A CA 1
ATOM 689 C C . GLY A 1 91 ? -18.405 8.594 24.186 1.00 85.69 91 GLY A C 1
ATOM 690 O O . GLY A 1 91 ? -17.341 8.896 23.658 1.00 85.69 91 GLY A O 1
ATOM 691 N N . LEU A 1 92 ? -18.505 8.441 25.511 1.00 81.25 92 LEU A N 1
ATOM 692 C CA . LEU A 1 92 ? -17.376 8.675 26.431 1.00 81.25 92 LEU A CA 1
ATOM 693 C C . LEU A 1 92 ? -16.193 7.717 26.201 1.00 81.25 92 LEU A C 1
ATOM 695 O O . LEU A 1 92 ? -15.055 8.061 26.512 1.00 81.25 92 LEU A O 1
ATOM 699 N N . ALA A 1 93 ? -16.442 6.552 25.597 1.00 84.00 93 ALA A N 1
ATOM 700 C CA . ALA A 1 93 ? -15.398 5.615 25.188 1.00 84.00 93 ALA A CA 1
ATOM 701 C C . ALA A 1 93 ? -14.517 6.154 24.040 1.00 84.00 93 ALA A C 1
ATOM 703 O O . ALA A 1 93 ? -13.436 5.615 23.807 1.00 84.00 93 ALA A O 1
ATOM 704 N N . ALA A 1 94 ? -14.934 7.230 23.357 1.00 88.25 94 ALA A N 1
ATOM 705 C CA . ALA A 1 94 ? -14.169 7.860 22.283 1.00 88.25 94 ALA A CA 1
ATOM 706 C C . ALA A 1 94 ? -12.936 8.627 22.779 1.00 88.25 94 ALA A C 1
ATOM 708 O O . ALA A 1 94 ? -11.987 8.828 22.022 1.00 88.25 94 ALA A O 1
ATOM 709 N N . LEU A 1 95 ? -12.948 9.067 24.043 1.00 87.06 95 LEU A N 1
ATOM 710 C CA . LEU A 1 95 ? -11.918 9.924 24.635 1.00 87.06 95 LEU A CA 1
ATOM 711 C C . LEU A 1 95 ? -10.484 9.386 24.466 1.00 87.06 95 LEU A C 1
ATOM 713 O O . LEU A 1 95 ? -9.656 10.128 23.937 1.00 87.06 95 LEU A O 1
ATOM 717 N N . PRO A 1 96 ? -10.152 8.132 24.838 1.00 87.75 96 PRO A N 1
ATOM 718 C CA . PRO A 1 96 ? -8.802 7.601 24.634 1.00 87.75 96 PRO A CA 1
ATOM 719 C C . PRO A 1 96 ? -8.392 7.565 23.156 1.00 87.75 96 PRO A C 1
ATOM 721 O O . PRO A 1 96 ? -7.245 7.859 22.829 1.00 87.75 96 PRO A O 1
ATOM 724 N N . GLY A 1 97 ? -9.325 7.262 22.252 1.00 87.25 97 GLY A N 1
ATOM 725 C CA . GLY A 1 97 ? -9.059 7.264 20.815 1.00 87.25 97 GLY A CA 1
ATOM 726 C C . GLY A 1 97 ? -8.803 8.662 20.252 1.00 87.25 97 GLY A C 1
ATOM 727 O O . GLY A 1 97 ? -7.891 8.847 19.450 1.00 87.25 97 GLY A O 1
ATOM 728 N N . LEU A 1 98 ? -9.547 9.664 20.728 1.00 88.38 98 LEU A N 1
ATOM 729 C CA . LEU A 1 98 ? -9.322 11.066 20.383 1.00 88.38 98 LEU A CA 1
ATOM 730 C C . LEU A 1 98 ? -7.950 11.549 20.879 1.00 88.38 98 LEU A C 1
ATOM 732 O O . LEU A 1 98 ? -7.239 12.234 20.148 1.00 88.38 98 LEU A O 1
ATOM 736 N N . VAL A 1 99 ? -7.551 11.156 22.095 1.00 90.44 99 VAL A N 1
ATOM 737 C CA . VAL A 1 99 ? -6.223 11.468 22.652 1.00 90.44 99 VAL A CA 1
ATOM 738 C C . VAL A 1 99 ? -5.112 10.856 21.799 1.00 90.44 99 VAL A C 1
ATOM 740 O O . VAL A 1 99 ? -4.146 11.545 21.481 1.00 90.44 99 VAL A O 1
ATOM 743 N N . LEU A 1 100 ? -5.257 9.595 21.380 1.00 87.94 100 LEU A N 1
ATOM 744 C CA . LEU A 1 100 ? -4.293 8.937 20.493 1.00 87.94 100 LEU A CA 1
ATOM 745 C C . LEU A 1 100 ? -4.201 9.619 19.121 1.00 87.94 100 LEU A C 1
ATOM 747 O O . LEU A 1 100 ? -3.098 9.803 18.612 1.00 87.94 100 LEU A O 1
ATOM 751 N N . LEU A 1 101 ? -5.332 10.045 18.549 1.00 89.12 101 LEU A N 1
ATOM 752 C CA . LEU A 1 101 ? -5.371 10.816 17.301 1.00 89.12 101 LEU A CA 1
ATOM 753 C C . LEU A 1 101 ? -4.620 12.145 17.424 1.00 89.12 101 LEU A C 1
ATOM 755 O O . LEU A 1 101 ? -3.811 12.474 16.558 1.00 89.12 101 LEU A O 1
ATOM 759 N N . LEU A 1 102 ? -4.860 12.895 18.503 1.00 90.94 102 LEU A N 1
ATOM 760 C CA . LEU A 1 102 ? -4.186 14.170 18.756 1.00 90.94 102 LEU A CA 1
ATOM 761 C C . LEU A 1 102 ? -2.684 13.983 18.983 1.00 90.94 102 LEU A C 1
ATOM 763 O O . LEU A 1 102 ? -1.889 14.761 18.460 1.00 90.94 102 LEU A O 1
ATOM 767 N N . LEU A 1 103 ? -2.290 12.940 19.718 1.00 90.00 103 LEU A N 1
ATOM 768 C CA . LEU A 1 103 ? -0.884 12.616 19.940 1.00 90.00 103 LEU A CA 1
ATOM 769 C C . LEU A 1 103 ? -0.189 12.236 18.628 1.00 90.00 103 LEU A C 1
ATOM 771 O O . LEU A 1 103 ? 0.876 12.76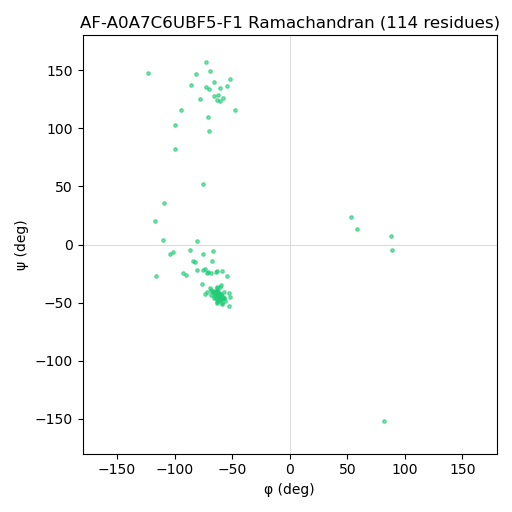8 18.332 1.00 90.00 103 LEU A O 1
ATOM 775 N N . GLY A 1 104 ? -0.818 11.385 17.812 1.00 87.31 104 GLY A N 1
ATOM 776 C CA . GLY A 1 104 ? -0.312 11.022 16.490 1.00 87.31 104 GLY A CA 1
ATOM 777 C C . GLY A 1 104 ? -0.166 12.239 15.576 1.00 87.31 104 GLY A C 1
ATOM 778 O O . GLY A 1 104 ? 0.887 12.430 14.972 1.00 87.31 104 GLY A O 1
ATOM 779 N N . ALA A 1 105 ? -1.174 13.115 15.536 1.00 87.12 105 ALA A N 1
ATOM 780 C CA . ALA A 1 105 ? -1.112 14.363 14.781 1.00 87.12 105 ALA A CA 1
ATOM 781 C C . ALA A 1 105 ? 0.027 15.280 15.264 1.00 87.12 105 ALA A C 1
ATOM 783 O O . ALA A 1 105 ? 0.757 15.828 14.439 1.00 87.12 105 ALA A O 1
ATOM 784 N N . ALA A 1 106 ? 0.227 15.409 16.580 1.00 88.56 106 ALA A N 1
ATOM 785 C CA . ALA A 1 106 ? 1.315 16.198 17.155 1.00 88.56 106 ALA A CA 1
ATOM 786 C C . ALA A 1 106 ? 2.700 15.614 16.827 1.00 88.56 106 ALA A C 1
ATOM 788 O O . ALA A 1 106 ? 3.605 16.366 16.471 1.00 88.56 106 ALA A O 1
ATOM 789 N N . SER A 1 107 ? 2.868 14.288 16.890 1.00 84.50 107 SER A N 1
ATOM 790 C CA . SER A 1 107 ? 4.117 13.615 16.507 1.00 84.50 107 SER A CA 1
ATOM 791 C C . SER A 1 107 ? 4.456 13.833 15.033 1.00 84.50 107 SER A C 1
ATOM 793 O O . SER A 1 107 ? 5.604 14.103 14.694 1.00 84.50 107 SER A O 1
ATOM 795 N N . VAL A 1 108 ? 3.454 13.761 14.156 1.00 83.31 108 VAL A N 1
ATOM 796 C CA . VAL A 1 108 ? 3.619 13.990 12.713 1.00 83.31 108 VAL A CA 1
ATOM 797 C C . VAL A 1 108 ? 3.952 15.446 12.434 1.00 83.31 108 VAL A C 1
ATOM 799 O O . VAL A 1 108 ? 4.856 15.724 11.655 1.00 83.31 108 VAL A O 1
ATOM 802 N N . PHE A 1 109 ? 3.258 16.373 13.093 1.00 85.38 109 PHE A N 1
ATOM 803 C CA . PHE A 1 109 ? 3.554 17.795 12.992 1.00 85.38 109 PHE A CA 1
ATOM 804 C C . PHE A 1 109 ? 4.985 18.107 13.450 1.00 85.38 109 PHE A C 1
ATOM 806 O O . PHE A 1 109 ? 5.709 18.797 12.739 1.00 85.38 109 PHE A O 1
ATOM 813 N N . GLY A 1 110 ? 5.420 17.547 14.584 1.00 86.12 110 GLY A N 1
ATOM 814 C CA . GLY A 1 110 ? 6.797 17.675 15.067 1.00 86.12 110 GLY A CA 1
ATOM 815 C C . GLY A 1 110 ? 7.818 17.148 14.060 1.00 86.12 110 GLY A C 1
ATOM 816 O O . GLY A 1 110 ? 8.771 17.847 13.734 1.00 86.12 110 GLY A O 1
ATOM 817 N N . LEU A 1 111 ? 7.569 15.968 13.487 1.00 80.56 111 LEU A N 1
ATOM 818 C CA . LEU A 1 111 ? 8.442 15.390 12.466 1.00 80.56 111 LEU A CA 1
ATOM 819 C C . LEU A 1 111 ? 8.509 16.252 11.196 1.00 80.56 111 LEU A C 1
ATOM 821 O O . LEU A 1 111 ? 9.584 16.431 10.635 1.00 80.56 111 LEU A O 1
ATOM 825 N N . ILE A 1 112 ? 7.380 16.804 10.740 1.00 79.50 112 ILE A N 1
ATOM 826 C CA . ILE A 1 112 ? 7.340 17.699 9.574 1.00 79.50 112 ILE A CA 1
ATOM 827 C C . ILE A 1 112 ? 8.166 18.963 9.836 1.00 79.50 112 ILE A C 1
ATOM 829 O O . ILE A 1 112 ? 8.919 19.375 8.961 1.00 79.50 112 ILE A O 1
ATOM 833 N N . MET A 1 113 ? 8.053 19.550 11.031 1.00 82.31 113 MET A N 1
ATOM 834 C CA . MET A 1 113 ? 8.805 20.747 11.422 1.00 82.31 113 MET A CA 1
ATOM 835 C C . MET A 1 113 ? 10.313 20.507 11.577 1.00 82.31 113 MET A C 1
ATOM 837 O O . MET A 1 113 ? 11.078 21.459 11.492 1.00 82.31 113 MET A O 1
ATOM 841 N N . GLU A 1 114 ? 10.740 19.271 11.844 1.00 79.12 114 GLU A N 1
ATOM 842 C CA . GLU A 1 114 ? 12.157 18.913 11.996 1.00 79.12 114 GLU A CA 1
ATOM 843 C C . GLU A 1 114 ? 12.813 18.489 10.669 1.00 79.12 114 GLU A C 1
ATOM 845 O O . GLU A 1 114 ? 14.025 18.613 10.501 1.00 79.12 114 GLU A O 1
ATOM 850 N N . VAL A 1 115 ? 12.022 17.980 9.717 1.00 69.25 115 VAL A N 1
ATOM 851 C CA . VAL A 1 115 ? 12.503 17.474 8.419 1.00 69.25 115 VAL A CA 1
ATOM 852 C C . VAL A 1 115 ? 12.477 18.536 7.303 1.00 69.25 115 VAL A C 1
ATOM 854 O O . VAL A 1 115 ? 13.232 18.393 6.336 1.00 69.25 115 VAL A O 1
ATOM 857 N N . LEU A 1 116 ? 11.627 19.569 7.404 1.00 58.28 116 LEU A N 1
ATOM 858 C CA . LEU A 1 116 ? 11.564 20.724 6.485 1.00 58.28 116 LEU A CA 1
ATOM 859 C C . LEU A 1 116 ? 12.467 21.873 6.942 1.00 58.28 116 LEU A C 1
ATOM 861 O O . LEU A 1 116 ? 13.083 22.491 6.044 1.00 58.28 116 LEU A O 1
#

Mean predicted aligned error: 11.16 Å